Protein AF-A0A8H7ABR8-F1 (afdb_monomer_lite)

Foldseek 3Di:
DDPVVVVVVVVVCVVVVFAEQDDALGDLPGPHYDDLVPADDDPPDDRSDPPRNDPPDDPGNVSNVDPVVVVVVVVPPDPVDDDDPDDPPCPPVDDPDD

Secondary structure (DSSP, 8-state):
--HHHHHHHHHHHHHHT--B--SSSPPTT-SB---GGGPPP-TTSPTT----S-TT--SGGGGG--HHHHHHHHTT-SS------SPPTT-SSS-S--

Structure (mmCIF, N/CA/C/O backbone):
data_AF-A0A8H7ABR8-F1
#
_entry.id   AF-A0A8H7ABR8-F1
#
loop_
_atom_site.group_PDB
_atom_site.id
_atom_site.type_symbol
_atom_site.label_atom_id
_atom_site.label_alt_id
_atom_site.label_comp_id
_atom_site.label_asym_id
_atom_site.label_entity_id
_atom_site.label_seq_id
_atom_site.pdbx_PDB_ins_code
_atom_site.Cartn_x
_atom_site.Cartn_y
_atom_site.Cartn_z
_atom_site.occupancy
_atom_site.B_iso_or_equiv
_atom_site.auth_seq_id
_atom_site.auth_comp_id
_atom_site.auth_asym_id
_atom_site.auth_atom_id
_atom_site.pdbx_PDB_model_num
ATOM 1 N N . MET A 1 1 ? 23.631 0.130 -12.583 1.00 52.09 1 MET A N 1
ATOM 2 C CA . MET A 1 1 ? 23.800 0.943 -11.355 1.00 52.09 1 MET A CA 1
ATOM 3 C C . MET A 1 1 ? 25.134 0.597 -10.703 1.00 52.09 1 MET A C 1
ATOM 5 O O . MET A 1 1 ? 25.454 -0.580 -10.609 1.00 52.09 1 MET A O 1
ATOM 9 N N . SER A 1 2 ? 25.937 1.598 -10.328 1.00 62.28 2 SER A N 1
ATOM 10 C CA . SER A 1 2 ? 27.281 1.419 -9.747 1.00 62.28 2 SER A CA 1
ATOM 11 C C . SER A 1 2 ? 27.234 0.698 -8.390 1.00 62.28 2 SER A C 1
ATOM 13 O O . SER A 1 2 ? 26.443 1.064 -7.520 1.00 62.28 2 SER A O 1
ATOM 15 N N . GLY A 1 3 ? 28.111 -0.292 -8.175 1.00 70.38 3 GLY A N 1
ATOM 16 C CA . GLY A 1 3 ? 28.172 -1.082 -6.935 1.00 70.38 3 GLY A CA 1
ATOM 17 C C . GLY A 1 3 ? 28.446 -0.264 -5.663 1.00 70.38 3 GLY A C 1
ATOM 18 O O . GLY A 1 3 ? 28.062 -0.683 -4.572 1.00 70.38 3 GLY A O 1
ATOM 19 N N . ALA A 1 4 ? 29.042 0.926 -5.790 1.00 72.94 4 ALA A N 1
ATOM 20 C CA . ALA A 1 4 ? 29.249 1.847 -4.672 1.00 72.94 4 ALA A CA 1
ATOM 21 C C . ALA A 1 4 ? 27.931 2.460 -4.160 1.00 72.94 4 ALA A C 1
ATOM 23 O O . ALA A 1 4 ? 27.740 2.593 -2.954 1.00 72.94 4 ALA A O 1
ATOM 24 N N . SER A 1 5 ? 26.992 2.768 -5.062 1.00 75.62 5 SER A N 1
ATOM 25 C CA . SER A 1 5 ? 25.703 3.377 -4.709 1.00 75.62 5 SER A CA 1
ATOM 26 C C . SER A 1 5 ? 24.826 2.400 -3.915 1.00 75.62 5 SER A C 1
ATOM 28 O O . SER A 1 5 ? 24.317 2.745 -2.853 1.00 75.62 5 SER A O 1
ATOM 30 N N . ASN A 1 6 ? 24.788 1.128 -4.330 1.00 77.06 6 ASN A N 1
ATOM 31 C CA . ASN A 1 6 ? 24.064 0.073 -3.610 1.00 77.06 6 ASN A CA 1
ATOM 32 C C . ASN A 1 6 ? 24.613 -0.169 -2.193 1.00 77.06 6 ASN A C 1
ATOM 34 O O . ASN A 1 6 ? 23.849 -0.448 -1.271 1.00 77.06 6 ASN A O 1
ATOM 38 N N . ARG A 1 7 ? 25.936 -0.063 -1.998 1.00 80.56 7 ARG A N 1
ATOM 39 C CA . ARG A 1 7 ? 26.557 -0.187 -0.668 1.00 80.56 7 ARG A CA 1
ATOM 40 C C . ARG A 1 7 ? 26.147 0.957 0.258 1.00 80.56 7 ARG A C 1
ATOM 42 O O . ARG A 1 7 ? 25.839 0.705 1.418 1.00 80.56 7 ARG A O 1
ATOM 49 N N . LEU A 1 8 ? 26.097 2.185 -0.256 1.00 82.25 8 LEU A N 1
ATOM 50 C CA . LEU A 1 8 ? 25.648 3.349 0.511 1.00 82.25 8 LEU A CA 1
ATOM 51 C C . LEU A 1 8 ? 24.176 3.229 0.921 1.00 82.25 8 LEU A C 1
ATOM 53 O O . LEU A 1 8 ? 23.858 3.505 2.075 1.00 82.25 8 LEU A O 1
ATOM 57 N N . THR A 1 9 ? 23.295 2.773 0.024 1.00 81.94 9 THR A N 1
ATOM 58 C CA . THR A 1 9 ? 21.877 2.545 0.355 1.00 81.94 9 THR A CA 1
ATOM 59 C C . THR A 1 9 ? 21.724 1.511 1.467 1.00 81.94 9 THR A C 1
ATOM 61 O O . THR A 1 9 ? 21.046 1.784 2.448 1.00 81.94 9 THR A O 1
ATOM 64 N N . LYS A 1 10 ? 22.444 0.381 1.399 1.00 80.44 10 LYS A N 1
ATOM 65 C CA . LYS A 1 10 ? 22.411 -0.649 2.455 1.00 80.44 10 LYS A CA 1
ATOM 66 C C . LYS A 1 10 ? 22.861 -0.129 3.823 1.00 80.44 10 LYS A C 1
ATOM 68 O O . LYS A 1 10 ? 22.280 -0.503 4.835 1.00 80.44 10 LYS A O 1
ATOM 73 N N . ILE A 1 11 ? 23.885 0.727 3.862 1.00 82.38 11 ILE A N 1
ATOM 74 C CA . ILE A 1 11 ? 24.359 1.341 5.113 1.00 82.38 11 ILE A CA 1
ATOM 75 C C . ILE A 1 11 ? 23.302 2.302 5.674 1.00 82.38 11 ILE A C 1
ATOM 77 O O . ILE A 1 11 ? 23.025 2.269 6.870 1.00 82.38 11 ILE A O 1
ATOM 81 N N . LYS A 1 12 ? 22.685 3.135 4.826 1.00 84.94 12 LYS A N 1
ATOM 82 C CA . LYS A 1 12 ? 21.602 4.041 5.244 1.00 84.94 12 LYS A CA 1
ATOM 83 C C . LYS A 1 12 ? 20.391 3.274 5.771 1.00 84.94 12 LYS A C 1
ATOM 85 O O . LYS A 1 12 ? 19.875 3.626 6.827 1.00 84.94 12 LYS A O 1
ATOM 90 N N . ASP A 1 13 ? 19.981 2.222 5.073 1.00 87.38 13 ASP A N 1
ATOM 91 C CA . ASP A 1 13 ? 18.889 1.333 5.472 1.00 87.38 13 ASP A CA 1
ATOM 92 C C . ASP A 1 13 ? 19.163 0.718 6.854 1.00 87.38 13 ASP A C 1
ATOM 94 O O . ASP A 1 13 ? 18.336 0.837 7.755 1.00 87.38 13 ASP A O 1
ATOM 98 N N . ALA A 1 14 ? 20.371 0.182 7.071 1.00 83.12 14 ALA A N 1
ATOM 99 C CA . ALA A 1 14 ? 20.773 -0.394 8.356 1.00 83.12 14 ALA A CA 1
ATOM 100 C C . ALA A 1 14 ? 20.779 0.626 9.510 1.00 83.12 14 ALA A C 1
ATOM 102 O O . ALA A 1 14 ? 20.410 0.286 10.630 1.00 83.12 14 ALA A O 1
ATOM 103 N N . LEU A 1 15 ? 21.186 1.872 9.254 1.00 87.06 15 LEU A N 1
ATOM 104 C CA . LEU A 1 15 ? 21.222 2.931 10.270 1.00 87.06 15 LEU A CA 1
ATOM 105 C C . LEU A 1 15 ? 19.839 3.525 10.571 1.00 87.06 15 LEU A C 1
ATOM 107 O O . LEU A 1 15 ? 19.604 3.991 11.681 1.00 87.06 15 LEU A O 1
ATOM 111 N N . THR A 1 16 ? 18.937 3.535 9.588 1.00 84.31 16 THR A N 1
ATOM 112 C CA . T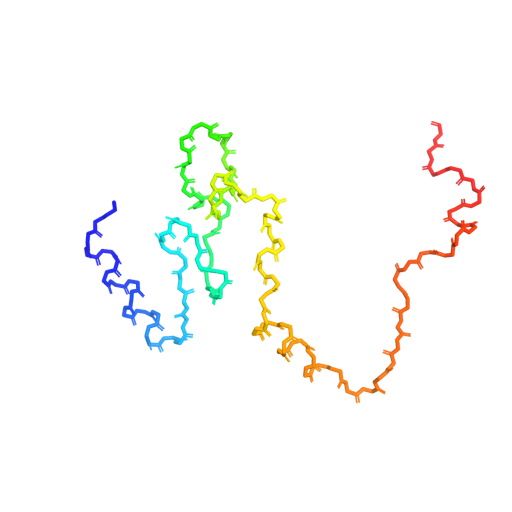HR A 1 16 ? 17.600 4.146 9.700 1.00 84.31 16 THR A CA 1
ATOM 113 C C . THR A 1 16 ? 16.483 3.131 9.925 1.00 84.31 16 THR A C 1
ATOM 115 O O . THR A 1 16 ? 15.324 3.521 10.020 1.00 84.31 16 THR A O 1
ATOM 118 N N . MET A 1 17 ? 16.824 1.840 10.017 1.00 82.50 17 MET A N 1
ATOM 119 C CA . MET A 1 17 ? 15.871 0.725 10.071 1.00 82.50 17 MET A CA 1
ATOM 120 C C . MET A 1 17 ? 14.866 0.751 8.907 1.00 82.50 17 MET A C 1
ATOM 122 O O . MET A 1 17 ? 13.724 0.318 9.043 1.00 82.50 17 MET A O 1
ATOM 126 N N . ASN A 1 18 ? 15.300 1.265 7.754 1.00 88.81 18 ASN A N 1
ATOM 127 C CA . ASN A 1 18 ? 14.514 1.309 6.528 1.00 88.81 18 ASN A CA 1
ATOM 128 C C . ASN A 1 18 ? 14.880 0.156 5.597 1.00 88.81 18 ASN A C 1
ATOM 130 O O . ASN A 1 18 ? 15.940 -0.455 5.712 1.00 88.81 18 ASN A O 1
ATOM 134 N N . LYS A 1 19 ? 13.996 -0.109 4.636 1.00 90.31 19 LYS A N 1
ATOM 135 C CA . LYS A 1 19 ? 14.215 -1.075 3.565 1.00 90.31 19 LYS A CA 1
ATOM 136 C C . LYS A 1 19 ? 13.871 -0.418 2.235 1.00 90.31 19 LYS A C 1
ATOM 138 O O . LYS A 1 19 ? 12.696 -0.208 1.935 1.00 90.31 19 LYS A O 1
ATOM 143 N N . THR A 1 20 ? 14.890 -0.056 1.462 1.00 92.69 20 THR A N 1
ATOM 144 C CA . THR A 1 20 ? 14.717 0.653 0.192 1.00 92.69 20 THR A CA 1
ATOM 145 C C . THR A 1 20 ? 14.569 -0.322 -0.978 1.00 92.69 20 THR A C 1
ATOM 147 O O . THR A 1 20 ? 15.408 -1.202 -1.189 1.00 92.69 20 THR A O 1
ATOM 150 N N . ALA A 1 21 ? 13.523 -0.142 -1.790 1.00 93.00 21 ALA A N 1
ATOM 151 C CA . ALA A 1 21 ? 13.307 -0.921 -3.006 1.00 93.00 21 ALA A CA 1
ATOM 152 C C . ALA A 1 21 ? 14.362 -0.566 -4.071 1.00 93.00 21 ALA A C 1
ATOM 154 O O . ALA A 1 21 ? 14.333 0.512 -4.659 1.00 93.00 21 ALA A O 1
ATOM 155 N N . THR A 1 22 ? 15.318 -1.471 -4.308 1.00 86.88 22 THR A N 1
ATOM 156 C CA . THR A 1 22 ? 16.469 -1.226 -5.206 1.00 86.88 22 THR A CA 1
ATOM 157 C C . THR A 1 22 ? 16.553 -2.182 -6.396 1.00 86.88 22 THR A C 1
ATOM 159 O O . THR A 1 22 ? 17.252 -1.892 -7.367 1.00 86.88 22 THR A O 1
ATOM 162 N N . THR A 1 23 ? 15.841 -3.308 -6.355 1.00 89.19 23 THR A N 1
ATOM 163 C CA . THR A 1 23 ? 15.892 -4.368 -7.373 1.00 89.19 23 THR A CA 1
ATOM 164 C C . THR A 1 23 ? 14.487 -4.814 -7.733 1.00 89.19 23 THR A C 1
ATOM 166 O O . THR A 1 23 ? 13.720 -5.117 -6.829 1.00 89.19 23 THR A O 1
ATOM 169 N N . ILE A 1 24 ? 14.161 -4.858 -9.027 1.00 90.81 24 ILE A N 1
ATOM 170 C CA . ILE A 1 24 ? 12.917 -5.458 -9.535 1.00 90.81 24 ILE A CA 1
ATOM 171 C C . ILE A 1 24 ? 13.112 -6.989 -9.619 1.00 90.81 24 ILE A C 1
ATOM 173 O O . ILE A 1 24 ? 14.162 -7.405 -10.116 1.00 90.81 24 ILE A O 1
ATOM 17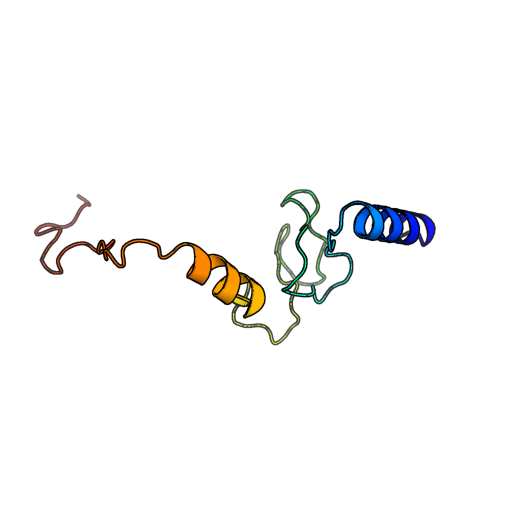7 N N . PRO A 1 25 ? 12.146 -7.817 -9.171 1.00 93.56 25 PRO A N 1
ATOM 178 C CA . PRO A 1 25 ? 10.874 -7.417 -8.573 1.00 93.56 25 PRO A CA 1
ATOM 179 C C . PRO A 1 25 ? 11.046 -6.819 -7.171 1.00 93.56 25 PRO A C 1
ATOM 181 O O . PRO A 1 25 ? 11.863 -7.293 -6.381 1.00 93.56 25 PRO A O 1
ATOM 184 N N . TRP A 1 26 ? 10.303 -5.751 -6.873 1.00 94.00 26 TRP A N 1
ATOM 185 C CA . TRP A 1 26 ? 10.396 -5.082 -5.577 1.00 94.00 26 TRP A CA 1
ATOM 186 C C . TRP A 1 26 ? 9.847 -5.962 -4.461 1.00 94.00 26 TRP A C 1
ATOM 188 O O . TRP A 1 26 ? 8.762 -6.528 -4.575 1.00 94.00 26 TRP A O 1
ATOM 198 N N . ASP A 1 27 ? 10.567 -5.997 -3.344 1.00 94.44 27 ASP A N 1
ATOM 199 C CA . ASP A 1 27 ? 10.077 -6.608 -2.117 1.00 94.44 27 ASP A CA 1
ATOM 200 C C . ASP A 1 27 ? 8.897 -5.782 -1.561 1.00 94.44 27 ASP A C 1
ATOM 202 O O . ASP A 1 27 ? 9.063 -4.585 -1.288 1.00 94.44 27 ASP A O 1
ATOM 206 N N . PRO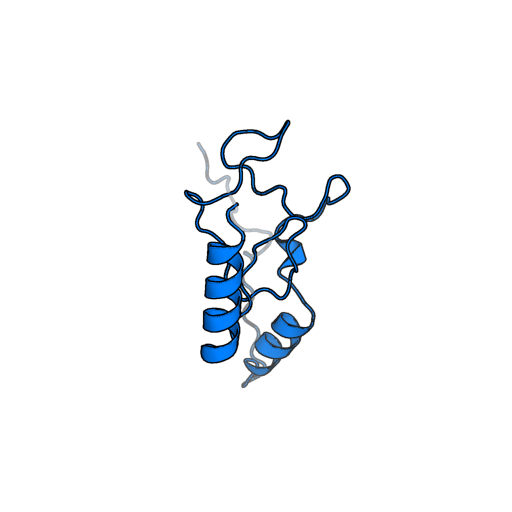 A 1 28 ? 7.702 -6.378 -1.399 1.00 94.19 28 PRO A N 1
ATOM 207 C CA . PRO A 1 28 ? 6.528 -5.644 -0.944 1.00 94.19 28 PRO A CA 1
ATOM 208 C C . PRO A 1 28 ? 6.666 -5.023 0.452 1.00 94.19 28 PRO A C 1
ATOM 210 O O . PRO A 1 28 ? 6.025 -4.006 0.726 1.00 94.19 28 PRO A O 1
ATOM 213 N N . ASP A 1 29 ? 7.517 -5.579 1.318 1.00 94.62 29 ASP A N 1
ATOM 214 C CA . ASP A 1 29 ? 7.774 -5.081 2.674 1.00 94.62 29 ASP A CA 1
ATOM 215 C C . ASP A 1 29 ? 8.836 -3.963 2.722 1.00 94.62 29 ASP A C 1
ATOM 217 O O . ASP A 1 29 ? 9.199 -3.507 3.807 1.00 94.62 29 ASP A O 1
ATOM 221 N N . CYS A 1 30 ? 9.342 -3.477 1.582 1.00 95.06 30 CYS A N 1
ATOM 222 C CA . CYS A 1 30 ? 10.152 -2.253 1.550 1.00 95.06 30 CYS A CA 1
ATOM 223 C C . CYS A 1 30 ? 9.402 -1.067 2.186 1.00 95.06 30 CYS A C 1
ATOM 225 O O . CYS A 1 30 ? 8.205 -0.890 1.979 1.00 95.06 30 CYS A O 1
ATOM 227 N N . THR A 1 31 ? 10.093 -0.229 2.958 1.00 93.25 31 THR A N 1
ATOM 228 C CA . THR A 1 31 ? 9.519 0.978 3.581 1.00 93.25 31 THR A CA 1
ATOM 229 C C . THR A 1 31 ? 9.774 2.239 2.763 1.00 93.25 31 THR A C 1
ATOM 231 O O . THR A 1 31 ? 9.063 3.226 2.937 1.00 93.25 31 THR A O 1
ATOM 234 N N . ILE A 1 32 ? 10.746 2.202 1.847 1.00 93.81 32 ILE A N 1
ATOM 235 C CA . ILE A 1 32 ? 11.102 3.317 0.969 1.00 93.81 32 ILE A CA 1
ATOM 236 C C . ILE A 1 32 ? 10.992 2.865 -0.489 1.00 93.81 32 ILE A C 1
ATOM 238 O O . ILE A 1 32 ? 11.628 1.894 -0.906 1.00 93.81 32 ILE A O 1
ATOM 242 N N . PHE A 1 33 ? 10.199 3.601 -1.265 1.00 93.00 33 PHE A N 1
ATOM 243 C CA . PHE A 1 33 ? 9.993 3.395 -2.699 1.00 93.00 33 PHE A CA 1
ATOM 244 C C . PHE A 1 33 ? 10.407 4.653 -3.472 1.00 93.00 33 PHE A C 1
ATOM 246 O O . PHE A 1 33 ? 10.298 5.755 -2.925 1.00 93.00 33 PHE A O 1
ATOM 253 N N . PRO A 1 34 ? 10.875 4.521 -4.726 1.00 91.00 34 PRO A N 1
ATOM 254 C CA . PRO A 1 34 ? 11.234 5.678 -5.538 1.00 91.00 34 PRO A CA 1
ATOM 255 C C . PRO A 1 34 ? 10.011 6.549 -5.832 1.00 91.00 34 PRO A C 1
ATOM 257 O O . PRO A 1 34 ? 8.878 6.067 -5.936 1.00 91.00 34 PRO A O 1
ATOM 260 N N . THR A 1 35 ? 10.242 7.848 -6.008 1.00 90.50 35 THR A N 1
ATOM 261 C CA . THR A 1 35 ? 9.194 8.750 -6.493 1.00 90.50 35 THR A CA 1
ATOM 262 C C . THR A 1 35 ? 8.837 8.432 -7.947 1.00 90.50 35 THR A C 1
ATOM 264 O O . THR A 1 35 ? 9.591 7.770 -8.660 1.00 90.50 35 THR A O 1
ATOM 267 N N . ARG A 1 36 ? 7.710 8.962 -8.445 1.00 89.06 36 ARG A N 1
ATOM 268 C CA . ARG A 1 36 ? 7.294 8.774 -9.850 1.00 89.06 36 ARG A CA 1
ATOM 269 C C . ARG A 1 36 ? 8.390 9.159 -10.855 1.00 89.06 36 ARG A C 1
ATOM 271 O O . ARG A 1 36 ? 8.560 8.484 -11.860 1.00 89.06 36 ARG A O 1
ATOM 278 N N . LYS A 1 37 ? 9.144 10.225 -10.557 1.00 90.62 37 LYS A N 1
ATOM 279 C CA . LYS A 1 37 ? 10.243 10.736 -11.395 1.00 90.62 37 LYS A CA 1
ATOM 280 C C . LYS A 1 37 ? 11.481 9.833 -11.382 1.00 90.62 37 LYS A C 1
ATOM 282 O O . LYS A 1 37 ? 12.299 9.917 -12.288 1.00 90.62 37 LYS A O 1
ATOM 287 N N . GLU A 1 38 ? 11.623 9.008 -10.351 1.00 90.31 38 GLU A N 1
ATOM 288 C CA . GLU A 1 38 ? 12.765 8.116 -10.122 1.00 90.31 38 GLU A CA 1
ATOM 289 C C . GLU A 1 38 ? 12.423 6.655 -10.449 1.00 90.31 38 GLU A C 1
ATOM 291 O O . GLU A 1 38 ? 13.202 5.753 -10.136 1.00 90.31 38 GLU A O 1
ATOM 296 N N . LEU A 1 39 ? 11.257 6.401 -11.058 1.00 90.38 39 LEU A N 1
ATOM 297 C CA . LEU A 1 39 ? 10.872 5.056 -11.461 1.00 90.38 39 LEU A CA 1
ATOM 298 C C . LEU A 1 39 ? 11.882 4.492 -12.472 1.00 90.38 39 LEU A C 1
ATOM 300 O O . LEU A 1 39 ? 12.266 5.183 -13.421 1.00 90.38 39 LEU A O 1
ATOM 304 N N . PRO A 1 40 ? 12.304 3.229 -12.305 1.00 89.38 40 PRO A N 1
ATOM 305 C CA . PRO A 1 40 ? 13.147 2.572 -13.289 1.00 89.38 40 PRO A CA 1
ATOM 306 C C . PRO A 1 40 ? 12.391 2.425 -14.612 1.00 89.38 40 PRO A C 1
ATOM 308 O O . PRO A 1 40 ? 11.196 2.138 -14.637 1.00 89.38 40 PRO A O 1
ATOM 311 N N . THR A 1 41 ? 13.097 2.591 -15.728 1.00 90.19 41 THR A N 1
ATOM 312 C CA . THR A 1 41 ? 12.541 2.271 -17.047 1.00 90.19 41 THR A CA 1
ATOM 313 C C . THR A 1 41 ? 12.432 0.758 -17.197 1.00 90.19 41 THR A C 1
ATOM 315 O O . THR A 1 41 ? 13.419 0.046 -17.009 1.00 90.19 41 THR A O 1
ATOM 318 N N . ILE A 1 42 ? 11.243 0.274 -17.550 1.00 90.12 42 ILE A N 1
ATOM 319 C CA . ILE A 1 42 ? 10.961 -1.149 -17.742 1.00 90.12 42 ILE A CA 1
ATOM 320 C C . ILE A 1 42 ? 10.844 -1.407 -19.251 1.00 90.12 42 ILE A C 1
ATOM 322 O O . ILE A 1 42 ? 10.005 -0.776 -19.899 1.00 90.12 42 ILE A O 1
ATOM 326 N N . PRO A 1 43 ? 11.679 -2.283 -19.843 1.00 89.75 43 PRO A N 1
ATOM 327 C CA . PRO A 1 43 ? 11.583 -2.615 -21.263 1.00 89.75 43 PRO A CA 1
ATOM 328 C C . PRO A 1 43 ? 10.178 -3.101 -21.636 1.00 89.75 43 PRO A C 1
ATOM 330 O O . PRO A 1 43 ? 9.618 -3.953 -20.957 1.00 89.75 43 PRO A O 1
ATOM 333 N N . GLY A 1 44 ? 9.605 -2.549 -22.708 1.00 89.12 44 GLY A N 1
ATOM 334 C CA . GLY A 1 44 ? 8.261 -2.907 -23.179 1.00 89.12 44 GLY A CA 1
ATOM 335 C C . GLY A 1 44 ? 7.101 -2.245 -22.425 1.00 89.12 44 GLY A C 1
ATOM 336 O O . GLY A 1 44 ? 5.970 -2.316 -22.899 1.00 89.12 44 GLY A O 1
ATOM 337 N N . ALA A 1 45 ? 7.356 -1.555 -21.309 1.00 90.62 45 ALA A N 1
ATOM 338 C CA . ALA A 1 45 ? 6.328 -0.814 -20.584 1.00 90.62 45 ALA A CA 1
ATOM 339 C C . ALA A 1 45 ? 6.238 0.654 -21.053 1.00 90.62 45 ALA A C 1
ATOM 341 O O . ALA A 1 45 ? 7.248 1.233 -21.474 1.00 90.62 45 ALA A O 1
ATOM 342 N N . PRO A 1 46 ? 5.058 1.296 -20.950 1.00 91.75 46 PRO A N 1
ATOM 343 C CA . PRO A 1 46 ? 4.928 2.734 -21.164 1.00 91.75 46 PRO A CA 1
ATOM 344 C C . PRO A 1 46 ? 5.843 3.553 -20.235 1.00 91.75 46 PRO A C 1
ATOM 346 O O . PRO A 1 46 ? 6.186 3.093 -19.139 1.00 91.75 46 PRO A O 1
ATOM 349 N N . PRO A 1 47 ? 6.203 4.794 -20.618 1.00 90.44 47 PRO A N 1
ATOM 350 C CA . PRO A 1 47 ? 6.933 5.698 -19.737 1.00 90.44 47 PRO A CA 1
ATOM 351 C C . PRO A 1 47 ? 6.245 5.837 -18.373 1.00 90.44 47 PRO A C 1
ATOM 353 O O . PRO A 1 47 ? 5.024 5.955 -18.296 1.00 90.44 47 PRO A O 1
ATOM 356 N N . GLU A 1 48 ? 7.041 5.840 -17.301 1.00 88.94 48 GLU A N 1
ATOM 357 C CA . GLU A 1 48 ? 6.572 6.009 -15.914 1.00 88.94 48 GLU A CA 1
ATOM 358 C C . GLU A 1 48 ? 5.653 4.878 -15.393 1.00 88.94 48 GLU A C 1
ATOM 360 O O . GLU A 1 48 ? 5.017 5.028 -14.346 1.00 88.94 48 GLU A O 1
ATOM 365 N N . ALA A 1 49 ? 5.594 3.732 -16.085 1.00 90.62 49 ALA A N 1
ATOM 366 C CA . ALA A 1 49 ? 4.893 2.546 -15.604 1.00 90.62 49 ALA A CA 1
ATOM 367 C C . ALA A 1 49 ? 5.602 1.920 -14.389 1.00 90.62 49 ALA A C 1
ATOM 369 O O . ALA A 1 49 ? 6.820 1.753 -14.367 1.00 90.62 49 ALA A O 1
ATOM 370 N N . ALA A 1 50 ? 4.819 1.524 -13.384 1.00 91.75 50 ALA A N 1
ATOM 371 C CA . ALA A 1 50 ? 5.300 0.884 -12.158 1.00 91.75 50 ALA A CA 1
ATOM 372 C C . ALA A 1 50 ? 4.986 -0.626 -12.140 1.00 91.75 50 ALA A C 1
ATOM 374 O O . ALA A 1 50 ? 4.428 -1.140 -11.173 1.00 91.75 50 ALA A O 1
ATOM 375 N N . TRP A 1 51 ? 5.314 -1.335 -13.222 1.00 92.88 51 TRP A N 1
ATOM 376 C CA . TRP A 1 51 ? 5.114 -2.788 -13.369 1.00 92.88 51 TRP A CA 1
ATOM 377 C C . TRP A 1 51 ? 6.282 -3.572 -12.753 1.00 92.88 51 TRP A C 1
ATOM 379 O O . TRP A 1 51 ? 7.059 -4.241 -13.426 1.00 92.88 51 TRP A O 1
ATOM 389 N N . VAL A 1 52 ? 6.462 -3.393 -11.447 1.00 93.75 52 VAL A N 1
ATOM 390 C CA . VAL A 1 52 ? 7.703 -3.709 -10.717 1.00 93.75 52 VAL A CA 1
ATOM 391 C C . VAL A 1 52 ? 7.662 -5.021 -9.932 1.00 93.75 52 VAL A C 1
ATOM 393 O O . VAL A 1 52 ? 8.615 -5.302 -9.210 1.00 93.75 52 VAL A O 1
ATOM 396 N N . TRP A 1 53 ? 6.596 -5.816 -10.039 1.00 94.50 53 TRP A N 1
ATOM 397 C CA . TRP A 1 53 ? 6.425 -7.067 -9.279 1.00 94.50 53 TRP A CA 1
ATOM 398 C C . TRP A 1 53 ? 6.548 -8.344 -10.120 1.00 94.50 53 TRP A C 1
ATOM 400 O O . TRP A 1 53 ? 6.421 -9.437 -9.580 1.00 94.50 53 TRP A O 1
ATOM 410 N N . GLY A 1 54 ? 6.892 -8.219 -11.402 1.00 91.81 54 GLY A N 1
ATOM 411 C CA . GLY A 1 54 ? 7.073 -9.348 -12.317 1.00 91.81 54 GLY A CA 1
ATOM 412 C C . GLY A 1 54 ? 6.102 -9.300 -13.493 1.00 91.81 54 GLY A C 1
ATOM 413 O O . GLY A 1 54 ? 5.150 -8.526 -13.485 1.00 91.81 54 GLY A O 1
ATOM 414 N N . GLU A 1 55 ? 6.379 -10.107 -14.515 1.00 91.38 55 GLU A N 1
ATOM 415 C CA . GLU A 1 55 ? 5.573 -10.179 -15.744 1.00 91.38 55 GLU A CA 1
ATOM 416 C C . GLU A 1 55 ? 4.185 -10.789 -15.494 1.00 91.38 55 GLU A C 1
ATOM 418 O O . GLU A 1 55 ? 3.196 -10.321 -16.051 1.00 91.38 55 GLU A O 1
ATOM 423 N N . ASP A 1 56 ? 4.104 -11.754 -14.577 1.00 93.88 56 ASP A N 1
ATOM 424 C CA . ASP A 1 56 ? 2.864 -12.444 -14.204 1.00 93.88 56 ASP A CA 1
ATOM 425 C C . ASP A 1 56 ? 2.106 -11.756 -13.045 1.00 93.88 56 ASP A C 1
ATOM 427 O O . ASP A 1 56 ? 1.171 -12.324 -12.476 1.00 93.88 56 ASP A O 1
ATOM 431 N N . ASP A 1 57 ? 2.505 -10.541 -12.640 1.00 94.69 57 ASP A N 1
ATOM 432 C CA . ASP A 1 57 ? 1.774 -9.784 -11.618 1.00 94.69 57 ASP A CA 1
ATOM 433 C C . ASP A 1 57 ? 0.505 -9.152 -12.205 1.00 94.69 57 ASP A C 1
ATOM 435 O O . ASP A 1 57 ? 0.536 -8.389 -13.172 1.00 94.69 57 ASP A O 1
ATOM 439 N N . HIS A 1 58 ? -0.631 -9.434 -11.568 1.00 94.75 58 HIS A N 1
ATOM 440 C CA . HIS A 1 58 ? -1.943 -8.927 -11.978 1.00 94.75 58 HIS A CA 1
ATOM 441 C C . HIS A 1 58 ? -2.623 -8.065 -10.910 1.00 94.75 58 HIS A C 1
ATOM 443 O O . HIS A 1 58 ? -3.746 -7.607 -11.118 1.00 94.75 58 HIS A O 1
ATOM 449 N N . ILE A 1 59 ? -1.970 -7.842 -9.764 1.00 95.50 59 ILE A N 1
ATOM 450 C CA . ILE A 1 59 ? -2.574 -7.125 -8.632 1.00 95.50 59 ILE A CA 1
ATOM 451 C C . ILE A 1 59 ? -1.879 -5.792 -8.320 1.00 95.50 59 ILE A C 1
ATOM 453 O O . ILE A 1 59 ? -2.442 -4.950 -7.613 1.00 95.50 59 ILE A O 1
ATOM 457 N N . GLY A 1 60 ? -0.692 -5.537 -8.880 1.00 92.81 60 GLY A N 1
ATOM 458 C CA . GLY A 1 60 ? -0.041 -4.233 -8.843 1.00 92.81 60 GLY A CA 1
ATOM 459 C C . GLY A 1 60 ? 0.164 -3.724 -7.418 1.00 92.81 60 GLY A C 1
ATOM 460 O O . GLY A 1 60 ? 0.712 -4.412 -6.560 1.00 92.81 60 GLY A O 1
ATOM 461 N N . ARG A 1 61 ? -0.301 -2.503 -7.122 1.00 93.62 61 ARG A N 1
ATOM 462 C CA . ARG A 1 61 ? -0.099 -1.882 -5.797 1.00 93.62 61 ARG A CA 1
ATOM 463 C C . ARG A 1 61 ? -0.796 -2.615 -4.650 1.00 93.62 61 ARG A C 1
ATOM 465 O O . ARG A 1 61 ? -0.457 -2.336 -3.504 1.00 93.62 61 ARG A O 1
ATOM 472 N N . LEU A 1 62 ? -1.707 -3.553 -4.919 1.00 96.25 62 LEU A N 1
ATOM 473 C CA . LEU A 1 62 ? -2.254 -4.419 -3.871 1.00 96.25 62 LEU A CA 1
ATOM 474 C C . LEU A 1 62 ? -1.169 -5.282 -3.215 1.00 96.25 62 LEU A C 1
ATOM 476 O O . LEU A 1 62 ? -1.313 -5.614 -2.044 1.00 96.25 62 LEU A O 1
ATOM 480 N N . ASN A 1 63 ? -0.045 -5.540 -3.897 1.00 96.44 63 ASN A N 1
ATOM 481 C CA . ASN A 1 63 ? 1.137 -6.157 -3.289 1.00 96.44 63 ASN A CA 1
ATOM 482 C C . ASN A 1 63 ? 1.618 -5.390 -2.043 1.00 96.44 63 ASN A C 1
ATOM 484 O O . ASN A 1 63 ? 2.152 -5.986 -1.114 1.00 96.44 63 ASN A O 1
ATOM 488 N N . LEU A 1 64 ? 1.381 -4.074 -1.962 1.00 95.75 64 LEU A N 1
ATOM 489 C CA . LEU A 1 64 ? 1.7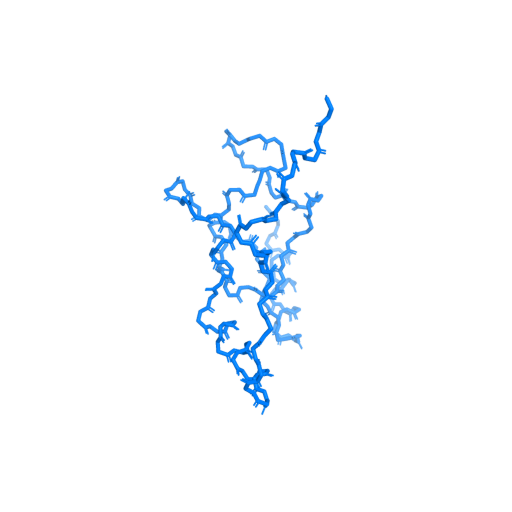39 -3.272 -0.792 1.00 95.75 64 LEU A CA 1
ATOM 490 C C . LEU A 1 64 ? 0.852 -3.553 0.434 1.00 95.75 64 LEU A C 1
ATOM 492 O O . LEU A 1 64 ? 1.178 -3.086 1.521 1.00 95.75 64 LEU A O 1
ATOM 496 N N . LEU A 1 65 ? -0.229 -4.321 0.327 1.00 96.94 65 LEU A N 1
ATOM 497 C CA . LEU A 1 65 ? -1.034 -4.747 1.475 1.00 96.94 65 LEU A CA 1
ATOM 498 C C . LEU A 1 65 ? -0.440 -6.015 2.109 1.00 96.94 65 LEU A C 1
ATOM 500 O O . LEU A 1 65 ? -1.026 -7.093 2.063 1.00 96.94 65 LEU A O 1
ATOM 504 N N 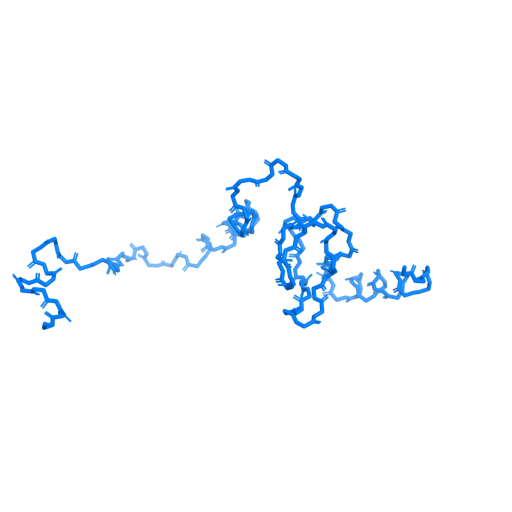. THR A 1 66 ? 0.753 -5.890 2.695 1.00 97.00 66 THR A N 1
ATOM 505 C CA . THR A 1 66 ? 1.466 -7.026 3.303 1.00 97.00 66 THR A CA 1
ATOM 506 C C . THR A 1 66 ? 0.890 -7.399 4.675 1.00 97.00 66 THR A C 1
ATOM 508 O O . THR A 1 66 ? 0.351 -6.531 5.371 1.00 97.00 66 THR A O 1
ATOM 511 N N . PRO A 1 67 ? 1.057 -8.655 5.141 1.00 97.69 67 PRO A N 1
ATOM 512 C CA . PRO A 1 67 ? 0.647 -9.059 6.489 1.00 97.69 67 PRO A CA 1
ATOM 513 C C . PRO A 1 67 ? 1.219 -8.161 7.596 1.00 97.69 67 PRO A C 1
ATOM 515 O O . PRO A 1 67 ? 0.530 -7.866 8.573 1.00 97.69 67 PRO A O 1
ATOM 518 N N . THR A 1 68 ? 2.452 -7.669 7.425 1.00 95.88 68 THR A N 1
ATOM 519 C CA . THR A 1 68 ? 3.101 -6.724 8.345 1.00 95.88 68 THR A CA 1
ATOM 520 C C . THR A 1 68 ? 2.307 -5.424 8.469 1.00 95.88 68 THR A C 1
ATOM 522 O O . THR A 1 68 ? 2.012 -4.983 9.581 1.00 95.88 68 THR A O 1
ATOM 525 N N . ARG A 1 69 ? 1.911 -4.825 7.339 1.00 96.88 69 ARG A N 1
ATOM 526 C CA . ARG A 1 69 ? 1.127 -3.580 7.326 1.00 96.88 69 ARG A CA 1
ATOM 527 C C . ARG A 1 69 ? -0.302 -3.794 7.812 1.00 96.88 69 ARG A C 1
ATOM 529 O O . ARG A 1 69 ? -0.803 -2.958 8.553 1.00 96.88 69 A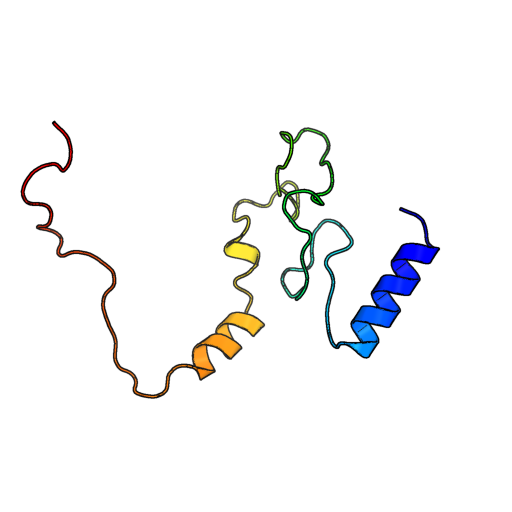RG A O 1
ATOM 536 N N . ILE A 1 70 ? -0.926 -4.924 7.472 1.00 97.38 70 ILE A N 1
ATOM 537 C CA . ILE A 1 70 ? -2.262 -5.291 7.972 1.00 97.38 70 ILE A CA 1
ATOM 538 C C . ILE A 1 70 ? -2.246 -5.403 9.502 1.00 97.38 70 ILE A C 1
ATOM 540 O O . ILE A 1 70 ? -3.106 -4.838 10.182 1.00 97.38 70 ILE A O 1
ATOM 544 N N . LYS A 1 71 ? -1.238 -6.080 10.066 1.00 97.56 71 LYS A N 1
ATOM 545 C CA . LYS A 1 71 ? -1.064 -6.194 11.519 1.00 97.56 71 LYS A CA 1
ATOM 546 C C . LYS A 1 71 ? -0.841 -4.830 12.177 1.00 97.56 71 LYS A C 1
ATOM 548 O O . LYS A 1 71 ? -1.428 -4.573 13.224 1.00 97.56 71 LYS A O 1
ATOM 553 N N . ALA A 1 72 ? -0.025 -3.965 11.571 1.00 96.94 72 ALA A N 1
ATOM 554 C CA . ALA A 1 72 ? 0.202 -2.611 12.073 1.00 96.94 72 ALA A CA 1
ATOM 555 C C . ALA A 1 72 ? -1.086 -1.768 12.051 1.00 96.94 72 ALA A C 1
ATOM 557 O O . ALA A 1 72 ? -1.435 -1.178 13.066 1.00 96.94 72 ALA A O 1
ATOM 558 N N . ALA A 1 73 ? -1.842 -1.785 10.948 1.00 97.38 73 ALA A N 1
ATOM 559 C CA . ALA A 1 73 ? -3.114 -1.069 10.829 1.00 97.38 73 ALA A CA 1
ATOM 560 C C . ALA A 1 73 ? -4.168 -1.572 11.829 1.00 97.38 73 ALA A C 1
ATOM 562 O O . ALA A 1 73 ? -4.916 -0.784 12.397 1.00 97.38 73 ALA A O 1
ATOM 563 N N . SER A 1 74 ? -4.190 -2.879 12.107 1.00 97.44 74 SER A N 1
ATOM 564 C CA . SER A 1 74 ? -5.100 -3.466 13.102 1.00 97.44 74 SER A CA 1
ATOM 565 C C . SER A 1 74 ? -4.866 -2.909 14.511 1.00 97.44 74 SER A C 1
ATOM 567 O O . SER A 1 74 ? -5.800 -2.838 15.305 1.00 97.44 74 SER A O 1
ATOM 569 N N . ALA A 1 75 ? -3.638 -2.479 14.827 1.00 97.56 75 ALA A N 1
ATOM 570 C CA . ALA A 1 75 ? -3.328 -1.863 16.113 1.00 97.56 75 ALA A CA 1
ATOM 571 C C . ALA A 1 75 ? -3.983 -0.481 16.292 1.00 97.56 75 ALA A C 1
ATOM 573 O O . ALA A 1 75 ? -4.079 -0.018 17.429 1.00 97.56 75 ALA A O 1
ATOM 574 N N . GLU A 1 76 ? -4.451 0.167 15.220 1.00 97.25 76 GLU A N 1
ATOM 575 C CA . GLU A 1 76 ? -5.151 1.460 15.276 1.00 97.25 76 GLU A CA 1
ATOM 576 C C . GLU A 1 76 ? -6.620 1.340 15.705 1.00 97.25 76 GLU A C 1
ATOM 578 O O . GLU A 1 76 ? -7.242 2.332 16.078 1.00 97.25 76 GLU A O 1
ATOM 583 N N . ILE A 1 77 ? -7.187 0.131 15.728 1.00 97.25 77 ILE A N 1
ATOM 584 C CA . ILE A 1 77 ? -8.552 -0.097 16.210 1.00 97.25 77 ILE A CA 1
ATOM 585 C C . ILE A 1 77 ? -8.565 0.075 17.738 1.00 97.25 77 ILE A C 1
ATOM 587 O O . ILE A 1 77 ? -8.091 -0.794 18.469 1.00 97.25 77 ILE A O 1
ATOM 591 N N . LYS A 1 78 ? -9.082 1.213 18.229 1.00 97.56 78 LYS A N 1
ATOM 592 C CA . LYS A 1 78 ? -9.159 1.524 19.674 1.00 97.56 78 LYS A CA 1
ATOM 593 C C . LYS A 1 78 ? -10.559 1.369 20.265 1.00 97.56 78 LYS A C 1
ATOM 595 O O . LYS A 1 78 ? -10.692 0.808 21.346 1.00 97.56 78 LYS A O 1
ATOM 600 N N . THR A 1 79 ? -11.583 1.880 19.577 1.00 97.75 79 THR A N 1
ATOM 601 C CA . THR A 1 79 ? -12.968 1.949 20.088 1.00 97.75 79 THR A CA 1
ATOM 602 C C . THR A 1 79 ? -13.882 0.877 19.501 1.00 97.75 79 THR A C 1
ATOM 604 O O . THR A 1 79 ? -14.880 0.521 20.119 1.00 97.75 79 THR A O 1
ATOM 607 N N . GLY A 1 80 ? -13.538 0.343 18.324 1.00 96.81 80 GLY A N 1
ATOM 608 C CA . GLY A 1 80 ? -14.382 -0.603 17.586 1.00 96.81 80 GLY A CA 1
ATOM 609 C C . GLY A 1 80 ? -15.552 0.051 16.842 1.00 96.81 80 GLY A C 1
ATOM 610 O O . GLY A 1 80 ? -16.403 -0.660 16.315 1.00 96.81 80 GLY A O 1
ATOM 611 N N . GLU A 1 81 ? -15.605 1.384 16.786 1.00 97.75 81 GLU A N 1
ATOM 612 C CA . GLU A 1 81 ? -16.597 2.108 15.991 1.00 97.75 81 GLU A CA 1
ATOM 613 C C . GLU A 1 81 ? -16.376 1.867 14.492 1.00 97.75 81 GLU A C 1
ATOM 615 O O . GLU A 1 81 ? -15.243 1.853 14.006 1.00 97.75 81 GLU A O 1
ATOM 620 N N . VAL A 1 82 ? -17.473 1.693 13.753 1.00 97.00 82 VAL A N 1
ATOM 621 C CA . VAL A 1 82 ? -17.464 1.463 12.305 1.00 97.00 82 VAL A CA 1
ATOM 622 C C . VAL A 1 82 ? -18.247 2.580 11.631 1.00 97.00 82 VAL A C 1
ATOM 624 O O . VAL A 1 82 ? -19.417 2.795 11.939 1.00 97.00 82 VAL A O 1
ATOM 627 N N . ILE A 1 83 ? -17.596 3.276 10.699 1.00 94.94 83 ILE A N 1
ATOM 628 C CA . ILE A 1 83 ? -18.190 4.353 9.904 1.00 94.94 83 ILE A CA 1
ATOM 629 C C . ILE A 1 83 ? -18.216 3.884 8.440 1.00 94.94 83 ILE A C 1
ATOM 631 O O . ILE A 1 83 ? -17.145 3.749 7.844 1.00 94.94 83 ILE A O 1
ATOM 635 N N . PRO A 1 84 ? -19.397 3.602 7.858 1.00 94.88 84 PRO A N 1
ATOM 636 C CA . PRO A 1 84 ? -19.524 3.293 6.434 1.00 94.88 84 PRO A CA 1
ATOM 637 C C . PRO A 1 84 ? -19.026 4.461 5.568 1.00 94.88 84 PRO A C 1
ATOM 639 O O . PRO A 1 84 ? -19.308 5.620 5.872 1.00 94.88 84 PRO A O 1
ATOM 642 N N . LEU A 1 85 ? -18.269 4.160 4.509 1.00 95.69 85 LEU A N 1
ATOM 643 C CA . LEU A 1 85 ? -17.731 5.157 3.564 1.00 95.69 85 LEU A CA 1
ATOM 644 C C . LEU A 1 85 ? -18.466 5.153 2.216 1.00 95.69 85 LEU A C 1
ATOM 646 O O . LEU A 1 85 ? -18.161 5.958 1.337 1.00 95.69 85 LEU A O 1
ATOM 650 N N . ASP A 1 86 ? -19.403 4.227 2.041 1.00 94.31 86 ASP A N 1
ATOM 651 C CA . ASP A 1 86 ? -20.290 4.122 0.898 1.00 94.31 86 ASP A CA 1
ATOM 652 C C . ASP A 1 86 ? -21.542 4.989 1.070 1.00 94.31 86 ASP A C 1
ATOM 654 O O . ASP A 1 86 ? -22.000 5.281 2.177 1.00 94.31 86 ASP A O 1
ATOM 658 N N . LEU A 1 87 ? -22.095 5.419 -0.063 1.00 92.31 87 LEU A N 1
ATOM 659 C CA . LEU A 1 87 ? -23.404 6.053 -0.089 1.00 92.31 87 LEU A CA 1
ATOM 660 C C . LEU A 1 87 ? -24.498 4.982 -0.007 1.00 92.31 87 LEU A C 1
ATOM 662 O O . LEU A 1 87 ? -24.308 3.874 -0.516 1.00 92.31 87 LEU A O 1
ATOM 666 N N . PRO A 1 88 ? -25.676 5.321 0.546 1.00 92.31 88 PRO A N 1
ATOM 667 C CA . PRO A 1 88 ? -26.849 4.472 0.414 1.00 92.31 88 PRO A CA 1
ATOM 668 C C . PRO A 1 88 ? -27.106 4.129 -1.055 1.00 92.31 88 PRO A C 1
ATOM 670 O O . PRO A 1 88 ? -26.953 4.975 -1.934 1.00 92.31 88 PRO A O 1
ATOM 673 N N . LEU A 1 89 ? -27.560 2.904 -1.320 1.00 91.75 89 LEU A N 1
ATOM 674 C CA . LEU A 1 89 ? -27.767 2.409 -2.688 1.00 91.75 89 LEU A CA 1
ATOM 675 C C . LEU A 1 89 ? -28.787 3.224 -3.501 1.00 91.75 89 LEU A C 1
ATOM 677 O O . LEU A 1 89 ? -28.815 3.127 -4.723 1.00 91.75 89 LEU A O 1
ATOM 681 N N . ASN A 1 90 ? -29.627 4.017 -2.835 1.00 91.56 90 ASN A N 1
ATOM 682 C CA . ASN A 1 90 ? -30.591 4.921 -3.457 1.00 91.56 90 ASN A CA 1
ATOM 683 C C . ASN A 1 90 ? -30.029 6.332 -3.723 1.00 91.56 90 ASN A C 1
ATOM 685 O O . ASN A 1 90 ? -30.807 7.252 -3.973 1.00 91.56 90 ASN A O 1
ATOM 689 N N . VAL A 1 91 ? -28.710 6.530 -3.617 1.00 92.75 91 VAL A N 1
ATOM 690 C CA . VAL A 1 91 ? -28.051 7.831 -3.774 1.00 92.75 91 VAL A CA 1
ATOM 691 C C . VAL A 1 91 ? -26.928 7.747 -4.827 1.00 92.75 91 VAL A C 1
ATOM 693 O O . VAL A 1 91 ? -26.058 6.884 -4.716 1.00 92.75 91 VAL A O 1
ATOM 696 N N . PRO A 1 92 ? -26.884 8.668 -5.812 1.00 89.88 92 PRO A N 1
ATOM 697 C CA . PRO A 1 92 ? -27.837 9.757 -6.014 1.00 89.88 92 PRO A CA 1
ATOM 698 C C . PRO A 1 92 ? -29.139 9.254 -6.660 1.00 89.88 92 PRO A C 1
ATOM 700 O O . PRO A 1 92 ? -29.122 8.376 -7.517 1.00 89.88 92 PRO A O 1
ATOM 703 N N . GLU A 1 93 ? -30.274 9.829 -6.259 1.00 89.88 93 GLU A N 1
ATOM 704 C CA . GLU A 1 93 ? -31.597 9.489 -6.814 1.00 89.88 93 GLU A CA 1
ATOM 705 C C . GLU A 1 93 ? -31.722 9.870 -8.301 1.00 89.88 93 GLU A C 1
ATOM 707 O O . GLU A 1 93 ? -32.474 9.263 -9.060 1.00 89.88 93 GLU A O 1
ATOM 712 N N . VAL A 1 94 ? -30.936 10.857 -8.732 1.00 90.31 94 VAL A N 1
ATOM 713 C CA . VAL A 1 94 ? -30.833 11.323 -10.116 1.00 90.31 94 VAL A CA 1
ATOM 714 C C . VAL A 1 94 ? -29.368 11.299 -10.573 1.00 90.31 94 VAL A C 1
ATOM 716 O O . VAL A 1 94 ? -28.480 11.540 -9.752 1.00 90.31 94 VAL A O 1
ATOM 719 N N . PRO A 1 95 ? -29.070 11.024 -11.858 1.00 87.12 95 PRO A N 1
ATOM 720 C CA . PRO A 1 95 ? -27.695 11.013 -12.355 1.00 87.12 95 PRO A CA 1
ATOM 721 C C . PRO A 1 95 ? -26.968 12.343 -12.109 1.00 87.12 95 PRO A C 1
ATOM 723 O O . PRO A 1 95 ? -27.513 13.416 -12.349 1.00 87.12 95 PRO A O 1
ATOM 726 N N . GLY A 1 96 ? -25.709 12.277 -11.667 1.00 85.19 96 GLY A N 1
ATOM 727 C CA . GLY A 1 96 ? -24.865 13.453 -11.395 1.00 85.19 96 GLY A CA 1
ATOM 728 C C . GLY A 1 96 ? -24.275 14.133 -12.639 1.00 85.19 96 GLY A C 1
ATOM 729 O O . GLY A 1 96 ? -23.272 14.833 -12.527 1.00 85.19 96 GLY A O 1
ATOM 730 N N . PHE A 1 97 ? -24.845 13.891 -13.818 1.00 83.75 97 PHE A N 1
ATOM 731 C CA . PHE A 1 97 ? -24.426 14.448 -15.104 1.00 83.75 97 PHE A CA 1
ATOM 732 C C . PHE A 1 97 ? -25.661 14.905 -15.897 1.00 83.75 97 PHE A C 1
ATOM 734 O O . PHE A 1 97 ? -26.740 14.337 -15.733 1.00 83.75 97 PHE A O 1
ATOM 741 N N . SER A 1 98 ? -25.494 15.944 -16.722 1.00 73.25 98 SER A N 1
ATOM 742 C CA . SER A 1 98 ? -26.526 16.551 -17.582 1.00 73.25 98 SER A CA 1
ATOM 743 C C . SER A 1 98 ? -26.427 16.099 -19.029 1.00 73.25 98 SER A C 1
ATOM 745 O O . SER A 1 98 ? -25.268 16.040 -19.504 1.00 73.25 98 SER A O 1
#

Organism: NCBI:txid364733

Radius of gyration: 19.76 Å; chains: 1; bounding box: 61×29×43 Å

Sequence (98 aa):
MSGASNRLTKIKDALTMNKTATTIPWDPDCTIFPTRKELPTIPGAPPEAAWVWGEDDHIGRLNLLTPTRIKAASAEIKTGEVIPLDLPLNVPEVPGFS

pLDDT: mean 90.28, std 7.6, range [52.09, 97.75]